Protein AF-A0A2N5J7E8-F1 (afdb_monomer)

Structure (mmCIF, N/CA/C/O backbone):
data_AF-A0A2N5J7E8-F1
#
_entry.id   AF-A0A2N5J7E8-F1
#
loop_
_atom_site.group_PDB
_atom_site.id
_atom_site.type_symbol
_atom_site.label_atom_id
_atom_site.label_alt_id
_atom_site.label_comp_id
_atom_site.label_asym_id
_atom_site.label_entity_id
_atom_site.label_seq_id
_atom_site.pdbx_PDB_ins_code
_atom_site.Cartn_x
_atom_site.Cartn_y
_atom_site.Cartn_z
_atom_site.occupancy
_atom_site.B_iso_or_equiv
_atom_site.auth_seq_id
_atom_site.auth_comp_id
_atom_site.auth_asym_id
_atom_site.auth_atom_id
_atom_site.pdbx_PDB_model_num
ATOM 1 N N . MET A 1 1 ? 10.642 -7.704 18.539 1.00 33.59 1 MET A N 1
ATOM 2 C CA . MET A 1 1 ? 10.593 -6.392 17.860 1.00 33.59 1 MET A CA 1
ATOM 3 C C . MET A 1 1 ? 11.477 -6.506 16.628 1.00 33.59 1 MET A C 1
ATOM 5 O O . MET A 1 1 ? 12.683 -6.356 16.753 1.00 33.59 1 MET A O 1
ATOM 9 N N . ASN A 1 2 ? 10.913 -6.905 15.485 1.00 33.88 2 ASN A N 1
ATOM 10 C CA . ASN A 1 2 ? 11.682 -7.022 14.244 1.00 33.88 2 ASN A CA 1
ATOM 11 C C . ASN A 1 2 ? 11.676 -5.666 13.546 1.00 33.88 2 ASN A C 1
ATOM 13 O O . ASN A 1 2 ? 10.615 -5.090 13.314 1.00 33.88 2 ASN A O 1
ATOM 17 N N . ALA A 1 3 ? 12.876 -5.148 13.297 1.00 33.41 3 ALA A N 1
ATOM 18 C CA . ALA A 1 3 ? 13.099 -3.880 12.634 1.00 33.41 3 ALA A CA 1
ATOM 19 C C . ALA A 1 3 ? 12.520 -3.926 11.215 1.00 33.41 3 ALA A C 1
ATOM 21 O O . ALA A 1 3 ? 12.885 -4.781 10.410 1.00 33.41 3 ALA A O 1
ATOM 22 N N . PHE A 1 4 ? 11.625 -2.987 10.927 1.00 38.38 4 PHE A N 1
ATOM 23 C CA . PHE A 1 4 ? 11.237 -2.631 9.573 1.00 38.38 4 PHE A CA 1
ATOM 24 C C . PHE A 1 4 ? 12.461 -1.949 8.953 1.00 38.38 4 PHE A C 1
ATOM 26 O O . PHE A 1 4 ? 12.724 -0.780 9.226 1.00 38.38 4 PHE A O 1
ATOM 33 N N . THR A 1 5 ? 13.286 -2.684 8.211 1.00 36.38 5 THR A N 1
ATOM 34 C CA . THR A 1 5 ? 14.327 -2.059 7.395 1.00 36.38 5 THR A CA 1
ATOM 35 C C . THR A 1 5 ? 13.632 -1.409 6.201 1.00 36.38 5 THR A C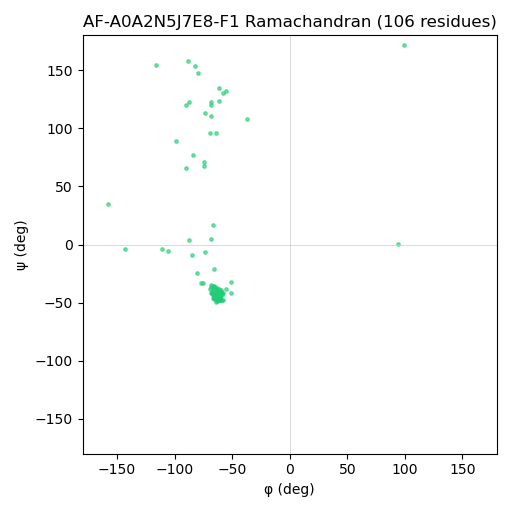 1
ATOM 37 O O . THR A 1 5 ? 13.049 -2.122 5.381 1.00 36.38 5 THR A O 1
ATOM 40 N N . PRO A 1 6 ? 13.625 -0.067 6.089 1.00 40.94 6 PRO A N 1
ATOM 41 C CA . PRO A 1 6 ? 13.101 0.576 4.899 1.00 40.94 6 PRO A CA 1
ATOM 42 C C . PRO A 1 6 ? 13.955 0.124 3.716 1.00 40.94 6 PRO A C 1
ATOM 44 O O . PRO A 1 6 ? 15.181 0.057 3.815 1.00 40.94 6 PRO A O 1
ATOM 47 N N . TYR A 1 7 ? 13.279 -0.241 2.630 1.00 44.50 7 TYR A N 1
ATOM 48 C CA . TYR A 1 7 ? 13.852 -0.640 1.352 1.00 44.50 7 TYR A CA 1
ATOM 49 C C . TYR A 1 7 ? 15.098 0.190 1.029 1.00 44.50 7 TYR A C 1
ATOM 51 O O . TYR A 1 7 ? 15.009 1.373 0.705 1.00 44.50 7 TYR A O 1
ATOM 59 N N . ALA A 1 8 ? 16.270 -0.438 1.111 1.00 42.34 8 ALA A N 1
ATOM 60 C CA . ALA A 1 8 ? 17.506 0.112 0.580 1.00 42.34 8 ALA A CA 1
ATOM 61 C C . ALA A 1 8 ? 17.475 -0.024 -0.951 1.00 42.34 8 ALA A C 1
ATOM 63 O O . ALA A 1 8 ? 18.198 -0.820 -1.537 1.00 42.34 8 ALA A O 1
ATOM 64 N N . SER A 1 9 ? 16.579 0.707 -1.610 1.00 55.19 9 SER A N 1
ATOM 65 C CA . SER A 1 9 ? 16.468 0.755 -3.068 1.00 55.19 9 SER A CA 1
ATOM 66 C C . SER A 1 9 ? 17.349 1.877 -3.615 1.00 55.19 9 SER A C 1
ATOM 68 O O . SER A 1 9 ? 16.863 2.880 -4.132 1.00 55.19 9 SER A O 1
ATOM 70 N N . GLY A 1 10 ? 18.664 1.722 -3.454 1.00 49.81 10 GLY A N 1
ATOM 71 C CA . GLY A 1 10 ? 19.636 2.394 -4.317 1.00 49.81 10 GLY A CA 1
ATOM 72 C C . GLY A 1 10 ? 19.804 1.598 -5.620 1.00 49.81 10 GLY A C 1
ATOM 73 O O . GLY A 1 10 ? 19.569 0.387 -5.611 1.00 49.81 10 GLY A O 1
ATOM 74 N N . PRO A 1 11 ? 20.190 2.228 -6.745 1.00 53.06 11 PRO A N 1
ATOM 75 C CA . PRO A 1 11 ? 20.512 1.484 -7.959 1.00 53.06 11 PRO A CA 1
ATOM 76 C C . PRO A 1 11 ? 21.649 0.495 -7.661 1.00 53.06 11 PRO A C 1
ATOM 78 O O . PRO A 1 11 ? 22.655 0.864 -7.052 1.00 53.06 11 PRO A O 1
ATOM 81 N N . ILE A 1 12 ? 21.466 -0.771 -8.048 1.00 63.41 12 ILE A N 1
ATOM 82 C CA . ILE A 1 12 ? 22.418 -1.845 -7.749 1.00 63.41 12 ILE A CA 1
ATOM 83 C C . ILE A 1 12 ? 23.702 -1.582 -8.556 1.00 63.41 12 ILE A C 1
ATOM 85 O O . ILE A 1 12 ? 23.632 -1.483 -9.783 1.00 63.41 12 ILE A O 1
ATOM 89 N N . PRO A 1 13 ? 24.881 -1.452 -7.917 1.00 64.62 13 PRO A N 1
ATOM 90 C CA . PRO A 1 13 ? 26.125 -1.222 -8.639 1.00 64.62 13 PRO A CA 1
ATOM 91 C C . PRO A 1 13 ? 26.368 -2.306 -9.693 1.00 64.62 13 PRO A C 1
ATOM 93 O O . PRO A 1 13 ? 26.268 -3.497 -9.408 1.00 64.62 13 PRO A O 1
ATOM 96 N N . GLY A 1 14 ? 26.706 -1.886 -10.914 1.00 65.38 14 GLY A N 1
ATOM 97 C CA . GLY A 1 14 ? 27.016 -2.794 -12.023 1.00 65.38 14 GLY A CA 1
ATOM 98 C C . GLY A 1 14 ? 25.849 -3.128 -12.955 1.00 65.38 14 GLY A C 1
ATOM 99 O O . GLY A 1 14 ? 26.065 -3.856 -13.922 1.00 65.38 14 GLY A O 1
ATOM 100 N N . THR A 1 15 ? 24.651 -2.587 -12.734 1.00 67.56 15 THR A N 1
ATOM 101 C CA . THR A 1 15 ? 23.517 -2.811 -13.640 1.00 67.56 15 THR A CA 1
ATOM 102 C C . THR A 1 15 ? 23.438 -1.801 -14.797 1.00 67.56 15 THR A C 1
ATOM 104 O O . THR A 1 15 ? 23.992 -0.700 -14.689 1.00 67.56 15 THR A O 1
ATOM 107 N N . PRO A 1 16 ? 22.759 -2.135 -15.914 1.00 67.25 16 PRO A N 1
ATOM 108 C CA . PRO A 1 16 ? 22.510 -1.202 -17.017 1.00 67.25 16 PRO A CA 1
ATOM 109 C C . PRO A 1 16 ? 21.910 0.144 -16.585 1.00 67.25 16 PRO A C 1
ATOM 111 O O . PRO A 1 16 ? 22.349 1.186 -17.068 1.00 67.25 16 PRO A O 1
ATOM 114 N N . LEU A 1 17 ? 20.949 0.154 -15.655 1.00 70.12 17 LEU A N 1
ATOM 115 C CA . LEU A 1 17 ? 20.352 1.377 -15.113 1.00 70.12 17 LEU A CA 1
ATOM 116 C C . LEU A 1 17 ? 21.365 2.184 -14.291 1.00 70.12 17 LEU A C 1
ATOM 118 O O . LEU A 1 17 ? 21.467 3.399 -14.459 1.00 70.12 17 LEU A O 1
ATOM 122 N N . TYR A 1 18 ? 22.154 1.521 -13.439 1.00 70.62 18 TYR A N 1
ATOM 123 C CA . TYR A 1 18 ? 23.226 2.176 -12.687 1.00 70.62 18 TYR A CA 1
ATOM 124 C C . TYR A 1 18 ? 24.245 2.830 -13.632 1.00 70.62 18 TYR A C 1
ATOM 126 O O . TYR A 1 18 ? 24.630 3.981 -13.426 1.00 70.62 18 TYR A O 1
ATOM 134 N N . GLN A 1 19 ? 24.636 2.131 -14.701 1.00 72.31 19 GLN A N 1
ATOM 135 C CA . GLN A 1 19 ? 25.554 2.639 -15.723 1.00 72.31 19 GLN A CA 1
ATOM 136 C C . GLN A 1 19 ? 24.954 3.790 -16.538 1.00 72.31 19 GLN A C 1
ATOM 138 O O . GLN A 1 19 ? 25.674 4.726 -16.864 1.00 72.31 19 GLN A O 1
ATOM 143 N N . ALA A 1 20 ? 23.651 3.769 -16.828 1.00 68.81 20 ALA A N 1
ATOM 144 C CA . ALA A 1 20 ? 22.971 4.862 -17.521 1.00 68.81 20 ALA A CA 1
ATOM 145 C C . ALA A 1 20 ? 22.882 6.142 -16.669 1.00 68.81 20 ALA A C 1
ATOM 147 O O . ALA A 1 20 ? 22.983 7.241 -17.205 1.00 68.81 20 ALA A O 1
ATOM 148 N N . ILE A 1 21 ? 22.721 6.010 -15.348 1.00 68.50 21 ILE A N 1
ATOM 149 C CA . ILE A 1 21 ? 22.657 7.149 -14.414 1.00 68.50 21 ILE A CA 1
ATOM 150 C C . ILE A 1 21 ? 24.050 7.757 -14.164 1.00 68.50 21 ILE A C 1
ATOM 152 O O . IL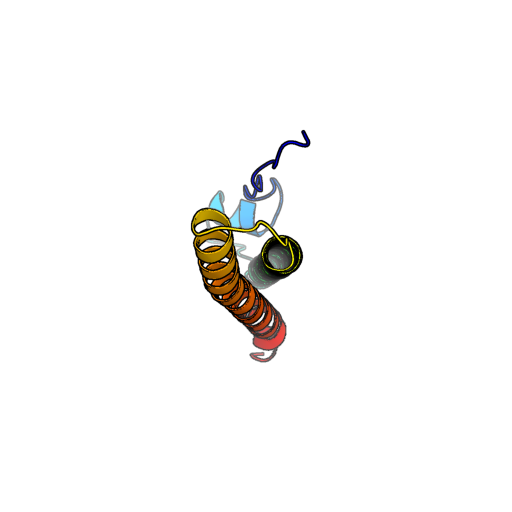E A 1 21 ? 24.162 8.964 -13.967 1.00 68.50 21 ILE A O 1
ATOM 156 N N . HIS A 1 22 ? 25.109 6.938 -14.180 1.00 69.81 22 HIS A N 1
ATOM 157 C CA . HIS A 1 22 ? 26.468 7.350 -13.789 1.00 69.81 22 HIS A CA 1
ATOM 158 C C . HIS A 1 22 ? 27.478 7.419 -14.954 1.00 69.81 22 HIS A C 1
ATOM 160 O O . HIS A 1 22 ? 28.630 7.794 -14.739 1.00 69.81 22 HIS A O 1
ATOM 166 N N . GLY A 1 23 ? 27.085 7.046 -16.175 1.00 61.84 23 GLY A N 1
ATOM 167 C CA . GLY A 1 23 ? 27.933 6.988 -17.369 1.00 61.84 23 GLY A CA 1
ATOM 168 C C . GLY A 1 23 ? 27.497 7.959 -18.473 1.00 61.84 23 GLY A C 1
ATOM 169 O O . GLY A 1 23 ? 26.337 8.347 -18.570 1.00 61.84 23 GLY A O 1
ATOM 170 N N . ASN A 1 24 ? 28.442 8.364 -19.328 1.00 52.81 24 ASN A N 1
ATOM 171 C CA . ASN A 1 24 ? 28.211 9.317 -20.417 1.00 52.81 24 ASN A CA 1
ATOM 172 C C . ASN A 1 24 ? 27.310 8.691 -21.508 1.00 52.81 24 ASN A C 1
ATOM 174 O O . ASN A 1 24 ? 27.729 7.782 -22.222 1.00 52.81 24 ASN A O 1
ATOM 178 N N . ALA A 1 25 ? 26.073 9.174 -21.630 1.00 52.03 25 ALA A N 1
ATOM 179 C CA . ALA A 1 25 ? 24.955 8.585 -22.380 1.00 52.03 25 ALA A CA 1
ATOM 180 C C . ALA A 1 25 ? 25.082 8.536 -23.927 1.00 52.03 25 ALA A C 1
ATOM 182 O O . ALA A 1 25 ? 24.078 8.362 -24.614 1.00 52.03 25 ALA A O 1
ATOM 183 N N . ALA A 1 26 ? 26.272 8.695 -24.513 1.00 49.44 26 ALA A N 1
ATOM 184 C CA . ALA A 1 26 ? 26.391 9.108 -25.916 1.00 49.44 26 ALA A CA 1
ATOM 185 C C . ALA A 1 26 ? 26.811 8.039 -26.948 1.00 49.44 26 ALA A C 1
ATOM 187 O O . ALA A 1 26 ? 26.788 8.352 -28.134 1.00 49.44 26 ALA A O 1
ATOM 188 N N . SER A 1 27 ? 27.171 6.797 -26.593 1.00 48.59 27 SER A N 1
ATOM 189 C CA . SER A 1 27 ? 27.601 5.830 -27.636 1.00 48.59 27 SER A CA 1
ATOM 190 C C . SER A 1 27 ? 27.197 4.363 -27.463 1.00 48.59 27 SER A C 1
ATOM 192 O O . SER A 1 27 ? 27.426 3.570 -28.374 1.00 48.59 27 SER A O 1
ATOM 194 N N . SER A 1 28 ? 26.542 3.980 -26.366 1.00 50.62 28 SER A N 1
ATOM 195 C CA . SER A 1 28 ? 26.118 2.584 -26.153 1.00 50.62 28 SER A CA 1
ATOM 196 C C . SER A 1 28 ? 24.969 2.440 -25.152 1.00 50.62 28 SER A C 1
ATOM 198 O O . SER A 1 28 ? 24.912 1.464 -24.404 1.00 50.62 28 SER A O 1
ATOM 200 N N . CYS A 1 29 ? 24.034 3.398 -25.119 1.00 56.69 29 CYS A N 1
ATOM 201 C CA . CYS A 1 29 ? 22.836 3.260 -24.293 1.00 56.69 29 CYS A CA 1
ATOM 202 C C . CYS A 1 29 ? 22.013 2.074 -24.818 1.00 56.69 29 CYS A C 1
ATOM 204 O O . CYS A 1 29 ? 21.274 2.190 -25.795 1.00 56.69 29 CYS A O 1
ATOM 206 N N . ASN A 1 30 ? 22.187 0.900 -24.205 1.00 69.62 30 ASN A N 1
ATOM 207 C CA . ASN A 1 30 ? 21.391 -0.284 -24.490 1.00 69.62 30 ASN A CA 1
ATOM 208 C C . ASN A 1 30 ? 20.013 -0.075 -23.847 1.00 69.62 30 ASN A C 1
ATOM 210 O O . ASN A 1 30 ? 19.696 -0.660 -22.812 1.00 69.62 30 ASN A O 1
ATOM 214 N N . CYS A 1 31 ? 19.224 0.834 -24.430 1.00 72.69 31 CYS A N 1
ATOM 215 C CA . CYS A 1 31 ? 17.925 1.270 -23.921 1.00 72.69 31 CYS A CA 1
ATOM 216 C C . CYS A 1 31 ? 17.007 0.083 -23.609 1.00 72.69 31 CYS A C 1
ATOM 218 O O . CYS A 1 31 ? 16.244 0.146 -22.654 1.00 72.69 31 CYS A O 1
ATOM 220 N N . GLY A 1 32 ? 17.120 -1.016 -24.366 1.00 74.31 32 GLY A N 1
ATOM 221 C CA . GLY A 1 32 ? 16.391 -2.255 -24.101 1.00 74.31 32 GLY A CA 1
ATOM 222 C C . GLY A 1 32 ? 16.757 -2.890 -22.756 1.00 74.31 32 GLY A C 1
ATOM 223 O O . GLY A 1 32 ? 15.864 -3.264 -22.001 1.00 74.31 32 GLY A O 1
ATOM 224 N N . ALA A 1 33 ? 18.048 -2.954 -22.416 1.00 76.75 33 ALA A N 1
ATOM 225 C CA . ALA A 1 33 ? 18.511 -3.480 -21.131 1.00 76.75 33 ALA A CA 1
ATOM 226 C C . ALA A 1 33 ? 18.114 -2.569 -19.956 1.00 76.75 33 ALA A C 1
ATOM 228 O O . ALA A 1 33 ? 17.639 -3.064 -18.936 1.00 76.75 33 ALA A O 1
ATOM 229 N N . VAL A 1 34 ? 18.230 -1.245 -20.120 1.00 78.62 34 VAL A N 1
ATOM 230 C CA . VAL A 1 34 ? 17.792 -0.262 -19.108 1.00 78.62 34 VAL A CA 1
ATOM 231 C C . VAL A 1 34 ? 16.279 -0.339 -18.889 1.00 78.62 34 VAL A C 1
ATOM 233 O O . VAL A 1 34 ? 15.816 -0.361 -17.752 1.00 78.62 34 VAL A O 1
ATOM 236 N N . LEU A 1 35 ? 15.490 -0.424 -19.964 1.00 80.00 35 LEU A N 1
ATOM 237 C CA . LEU A 1 35 ? 14.034 -0.539 -19.886 1.00 80.00 35 LEU A CA 1
ATOM 238 C C . LEU A 1 35 ? 13.605 -1.853 -19.219 1.00 80.00 35 LEU A C 1
ATOM 240 O O . LEU A 1 35 ? 12.698 -1.846 -18.386 1.00 80.00 35 LEU A O 1
ATOM 244 N N . ALA A 1 36 ? 14.250 -2.970 -19.566 1.00 78.19 36 ALA A N 1
ATOM 245 C CA . ALA A 1 36 ? 13.978 -4.273 -18.965 1.00 78.19 36 ALA A CA 1
ATOM 246 C C . ALA A 1 36 ? 14.280 -4.278 -17.459 1.00 78.19 36 ALA A C 1
ATOM 248 O O . ALA A 1 36 ? 13.462 -4.748 -16.667 1.00 78.19 36 ALA A O 1
ATOM 249 N N . GLU A 1 37 ? 15.410 -3.700 -17.049 1.00 81.25 37 GLU A N 1
ATOM 250 C CA . GLU A 1 37 ? 15.767 -3.586 -15.636 1.00 81.25 37 GLU A CA 1
ATOM 251 C C . GLU A 1 37 ? 14.799 -2.673 -14.872 1.00 81.25 37 GLU A C 1
ATOM 253 O O . GLU A 1 37 ? 14.288 -3.062 -13.821 1.00 81.25 37 GLU A O 1
ATOM 258 N N . SER A 1 38 ? 14.469 -1.500 -15.419 1.00 80.69 38 SER A N 1
ATOM 259 C CA . SER A 1 38 ? 13.490 -0.588 -14.819 1.00 80.69 38 SER A CA 1
ATOM 260 C C . SER A 1 38 ? 12.123 -1.253 -14.642 1.00 80.69 38 SER A C 1
ATOM 262 O O . SER A 1 38 ? 11.509 -1.113 -13.585 1.00 80.69 38 SER A O 1
ATOM 264 N N . ARG A 1 39 ? 11.654 -2.034 -15.627 1.00 81.25 39 ARG A N 1
ATOM 265 C CA . ARG A 1 39 ? 10.418 -2.830 -15.505 1.00 81.25 39 ARG A CA 1
ATOM 266 C C . ARG A 1 39 ? 10.515 -3.865 -14.384 1.00 81.25 39 ARG A C 1
ATOM 268 O O . ARG A 1 39 ? 9.577 -3.993 -13.602 1.00 81.25 39 ARG A O 1
ATOM 275 N N . SER A 1 40 ? 11.646 -4.559 -14.262 1.00 82.12 40 SER A N 1
ATOM 276 C CA . SER A 1 40 ? 11.881 -5.533 -13.188 1.00 82.12 40 SER A CA 1
ATOM 277 C C . SER A 1 40 ? 11.844 -4.885 -11.796 1.00 82.12 40 SER A C 1
ATOM 279 O O . SER A 1 40 ? 11.213 -5.415 -10.876 1.00 82.12 40 SER A O 1
ATOM 281 N N . LEU A 1 41 ? 12.467 -3.713 -11.639 1.00 83.38 41 LEU A N 1
ATOM 282 C CA . LEU A 1 41 ? 12.455 -2.950 -10.387 1.00 83.38 41 LEU A CA 1
ATOM 283 C C . LEU A 1 41 ? 11.048 -2.452 -10.040 1.00 83.38 41 LEU A C 1
ATOM 285 O O . LEU A 1 41 ? 10.603 -2.623 -8.906 1.00 83.38 41 LEU A O 1
ATOM 289 N N . LEU A 1 42 ? 10.324 -1.898 -11.015 1.00 81.50 42 LEU A N 1
ATOM 290 C CA . LEU A 1 42 ? 8.943 -1.449 -10.830 1.00 81.50 42 LEU A CA 1
ATOM 291 C C . LEU A 1 42 ? 8.002 -2.610 -10.478 1.00 81.50 42 LEU A C 1
ATOM 293 O O . LEU A 1 42 ? 7.165 -2.464 -9.590 1.00 81.50 42 LEU A O 1
ATOM 297 N N . SER A 1 43 ? 8.164 -3.775 -11.114 1.00 79.62 43 SER A N 1
ATOM 298 C CA . SER A 1 43 ? 7.386 -4.977 -10.787 1.00 79.62 43 SER A CA 1
ATOM 299 C C . SER A 1 43 ? 7.679 -5.466 -9.367 1.00 79.62 43 SER A C 1
ATOM 301 O O . SER A 1 43 ? 6.754 -5.782 -8.619 1.00 79.62 43 SER A O 1
ATOM 303 N N . SER A 1 44 ? 8.955 -5.483 -8.970 1.00 82.31 44 SER A N 1
ATOM 304 C CA . SER A 1 44 ? 9.365 -5.862 -7.611 1.00 82.31 44 SER A CA 1
ATOM 305 C C . SER A 1 44 ? 8.785 -4.909 -6.567 1.00 82.31 44 SER A C 1
ATOM 307 O O . SER A 1 44 ? 8.213 -5.356 -5.576 1.00 82.31 44 SER A O 1
ATOM 309 N N . LEU A 1 45 ? 8.853 -3.599 -6.821 1.00 84.31 45 LEU A N 1
ATOM 310 C CA . LEU A 1 45 ? 8.263 -2.580 -5.956 1.00 84.31 45 LEU A CA 1
ATOM 311 C C . LEU A 1 45 ? 6.745 -2.762 -5.826 1.00 84.31 45 LEU A C 1
ATOM 313 O O . LEU A 1 45 ? 6.227 -2.760 -4.714 1.00 84.31 45 LEU A O 1
ATOM 317 N N . ALA A 1 46 ? 6.037 -2.969 -6.938 1.00 80.81 46 ALA A N 1
ATOM 318 C CA . ALA A 1 46 ? 4.590 -3.160 -6.924 1.00 80.81 46 ALA A CA 1
ATOM 319 C C . ALA A 1 46 ? 4.174 -4.426 -6.149 1.00 80.81 46 ALA A C 1
ATOM 321 O O . ALA A 1 46 ? 3.213 -4.392 -5.374 1.00 80.81 46 ALA A O 1
ATOM 322 N N . ALA A 1 47 ? 4.920 -5.527 -6.294 1.00 81.62 47 ALA A N 1
ATOM 323 C CA . ALA A 1 47 ? 4.691 -6.758 -5.535 1.00 81.62 47 ALA A CA 1
ATOM 324 C C . ALA A 1 47 ? 4.906 -6.539 -4.027 1.00 81.62 47 ALA A C 1
ATOM 326 O O . ALA A 1 47 ? 4.049 -6.887 -3.214 1.00 81.62 47 ALA A O 1
ATOM 327 N N . SER A 1 48 ? 6.009 -5.884 -3.663 1.00 86.25 48 SER A N 1
ATOM 328 C CA . SER A 1 48 ? 6.328 -5.489 -2.291 1.00 86.25 48 SER A CA 1
ATOM 329 C C . SER A 1 48 ? 5.255 -4.596 -1.663 1.00 86.25 48 SER A C 1
ATOM 331 O O . SER A 1 48 ? 4.805 -4.857 -0.548 1.00 86.25 48 SER A O 1
ATOM 333 N N . SER A 1 49 ? 4.800 -3.563 -2.375 1.00 82.69 49 SER A N 1
ATOM 334 C CA . SER A 1 49 ? 3.724 -2.681 -1.911 1.00 82.69 49 SER A CA 1
ATOM 335 C C . SER A 1 49 ? 2.399 -3.425 -1.742 1.00 82.69 49 SER A C 1
ATOM 337 O O . SER A 1 49 ? 1.676 -3.164 -0.782 1.00 82.69 49 SER A O 1
ATOM 339 N N . THR A 1 50 ? 2.099 -4.380 -2.627 1.00 83.94 50 THR A N 1
ATOM 340 C CA . THR A 1 50 ? 0.900 -5.224 -2.521 1.00 83.94 50 THR A CA 1
ATOM 341 C C . THR A 1 50 ? 0.935 -6.076 -1.253 1.00 83.94 50 THR A C 1
ATOM 343 O O . THR A 1 50 ? -0.050 -6.097 -0.518 1.00 83.94 50 THR A O 1
ATOM 346 N N . ALA A 1 51 ? 2.068 -6.724 -0.960 1.00 85.38 51 ALA A N 1
ATOM 347 C CA . ALA A 1 51 ? 2.237 -7.526 0.252 1.00 85.38 51 ALA A CA 1
ATOM 348 C C . ALA A 1 51 ? 2.072 -6.681 1.529 1.00 85.38 51 ALA A C 1
ATOM 350 O O . ALA A 1 51 ? 1.296 -7.039 2.410 1.00 85.38 51 ALA A O 1
ATOM 351 N N . ILE A 1 52 ? 2.706 -5.503 1.592 1.00 85.62 52 ILE A N 1
ATOM 352 C CA . ILE A 1 52 ? 2.580 -4.587 2.741 1.00 85.62 52 ILE A CA 1
ATOM 353 C C . ILE A 1 52 ? 1.126 -4.142 2.943 1.00 85.62 52 ILE A C 1
ATOM 355 O O . ILE A 1 52 ? 0.641 -4.097 4.074 1.00 85.62 52 ILE A O 1
ATOM 359 N N . ALA A 1 53 ? 0.416 -3.815 1.860 1.00 84.62 53 ALA A N 1
ATOM 360 C CA . ALA A 1 53 ? -0.982 -3.405 1.940 1.00 84.62 53 ALA A CA 1
ATOM 361 C C . ALA A 1 53 ? -1.895 -4.549 2.419 1.00 84.62 53 ALA A C 1
ATOM 363 O O . ALA A 1 53 ? -2.809 -4.313 3.211 1.00 84.62 53 ALA A O 1
ATOM 364 N N . GLN A 1 54 ? -1.626 -5.787 1.990 1.00 86.50 54 GLN A N 1
ATOM 365 C CA . GLN A 1 54 ? -2.338 -6.979 2.458 1.00 86.50 54 GLN A CA 1
ATOM 366 C C . GLN A 1 54 ? -2.111 -7.234 3.951 1.00 86.50 54 GLN A C 1
ATOM 368 O O . GLN A 1 54 ? -3.086 -7.434 4.681 1.00 86.50 54 GLN A O 1
ATOM 373 N N . ASP A 1 55 ? -0.860 -7.161 4.407 1.00 89.12 55 ASP A N 1
ATOM 374 C CA . ASP A 1 55 ? -0.501 -7.322 5.819 1.00 89.12 55 ASP A CA 1
ATOM 375 C C . ASP A 1 55 ? -1.174 -6.249 6.686 1.00 89.12 55 ASP A C 1
ATOM 377 O O . ASP A 1 55 ? -1.776 -6.557 7.719 1.00 89.12 55 ASP A O 1
ATOM 381 N N . ALA A 1 56 ? -1.152 -4.990 6.235 1.00 86.19 56 ALA A N 1
ATOM 382 C CA . ALA A 1 56 ? -1.822 -3.885 6.914 1.00 86.19 56 ALA A CA 1
ATOM 383 C C . ALA A 1 56 ? -3.342 -4.101 6.991 1.0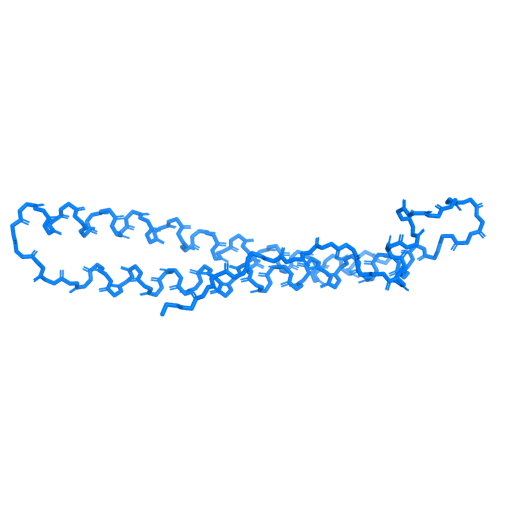0 86.19 56 ALA A C 1
ATOM 385 O O . ALA A 1 56 ? -3.934 -3.978 8.066 1.00 86.19 56 ALA A O 1
ATOM 386 N N . ALA A 1 57 ? -3.982 -4.478 5.880 1.00 88.62 57 ALA A N 1
ATOM 387 C CA . ALA A 1 57 ? -5.415 -4.761 5.847 1.00 88.62 57 ALA A CA 1
ATOM 388 C C . ALA A 1 57 ? -5.788 -5.929 6.776 1.00 88.62 57 ALA A C 1
ATOM 390 O O . ALA A 1 57 ? -6.814 -5.886 7.456 1.00 88.62 57 ALA A O 1
ATOM 391 N N . GLN A 1 58 ? -4.952 -6.966 6.850 1.00 89.88 58 GLN A N 1
ATOM 392 C CA . GLN A 1 58 ? -5.165 -8.089 7.757 1.00 89.88 58 GLN A CA 1
ATOM 393 C C . GLN A 1 58 ? -5.047 -7.671 9.228 1.00 89.88 58 GLN A C 1
ATOM 395 O O . GLN A 1 58 ? -5.932 -8.003 10.020 1.00 89.88 58 GLN A O 1
ATOM 400 N N . ALA A 1 59 ? -4.018 -6.900 9.585 1.00 89.38 59 ALA A N 1
ATOM 401 C CA . ALA A 1 59 ? -3.852 -6.377 10.938 1.00 89.38 59 ALA A CA 1
ATOM 402 C C . ALA A 1 59 ? -5.041 -5.497 11.363 1.00 89.38 59 ALA A C 1
ATOM 404 O O . ALA A 1 59 ? -5.552 -5.638 12.473 1.00 89.38 59 ALA A O 1
ATOM 405 N N . LEU A 1 60 ? -5.540 -4.645 10.463 1.00 89.12 60 LEU A N 1
ATOM 406 C CA . LEU A 1 60 ? -6.688 -3.771 10.719 1.00 89.12 60 LEU A CA 1
ATOM 407 C C . LEU A 1 60 ? -8.002 -4.545 10.853 1.00 89.12 60 LEU A C 1
ATOM 409 O O . LEU A 1 60 ? -8.809 -4.230 11.728 1.00 89.12 60 LEU A O 1
ATOM 413 N N . ARG A 1 61 ? -8.203 -5.602 10.055 1.00 88.62 61 ARG A N 1
ATOM 414 C CA . ARG A 1 61 ? -9.339 -6.522 10.225 1.00 88.62 61 ARG A CA 1
ATOM 415 C C . ARG A 1 61 ? -9.320 -7.164 11.609 1.00 88.62 61 ARG A C 1
ATOM 417 O O . ARG A 1 61 ? -10.335 -7.124 12.303 1.00 88.62 61 ARG A O 1
ATOM 424 N N . MET A 1 62 ? -8.166 -7.676 12.038 1.00 89.12 62 MET A N 1
ATOM 425 C CA . MET A 1 62 ? -8.000 -8.251 13.377 1.00 89.12 62 MET A CA 1
ATOM 426 C C . MET A 1 62 ? -8.242 -7.212 14.478 1.00 89.12 62 MET A C 1
ATOM 428 O O . MET A 1 62 ? -8.975 -7.490 15.422 1.00 89.12 62 MET A O 1
ATOM 432 N N . ALA A 1 63 ? -7.695 -6.003 14.332 1.00 85.25 63 ALA A N 1
ATOM 433 C CA . ALA A 1 63 ? -7.893 -4.907 15.276 1.00 85.25 63 ALA A CA 1
ATOM 434 C C . ALA A 1 63 ? -9.374 -4.513 15.401 1.00 85.25 63 ALA A C 1
ATOM 436 O O . ALA A 1 63 ? -9.887 -4.366 16.507 1.00 85.25 63 ALA A O 1
ATOM 437 N N . SER A 1 64 ? -10.093 -4.414 14.280 1.00 83.38 64 SER A N 1
ATOM 438 C CA . SER A 1 64 ? -11.518 -4.059 14.269 1.00 83.38 64 SER A CA 1
ATOM 439 C C . SER A 1 64 ? -12.428 -5.112 14.918 1.00 83.38 64 SER A C 1
ATOM 441 O O . SER A 1 64 ? -13.542 -4.784 15.330 1.00 83.38 64 SER A O 1
ATOM 443 N N . ALA A 1 65 ? -11.956 -6.360 15.022 1.00 84.62 65 ALA A N 1
ATOM 444 C CA . ALA A 1 65 ? -12.662 -7.466 15.662 1.00 84.62 65 ALA A CA 1
ATOM 445 C C . ALA A 1 65 ? -12.456 -7.518 17.187 1.00 84.62 65 ALA A C 1
ATOM 447 O O . ALA A 1 65 ? -13.132 -8.291 17.864 1.00 84.62 65 ALA A O 1
ATOM 448 N N . LEU A 1 66 ? -11.547 -6.707 17.744 1.00 83.69 66 LEU A N 1
ATOM 449 C CA . LEU A 1 66 ? -11.336 -6.639 19.188 1.00 83.69 66 LEU A CA 1
ATOM 450 C C . LEU A 1 66 ? -12.563 -6.017 19.878 1.00 83.69 66 LEU A C 1
ATOM 452 O O . LEU A 1 66 ? -12.939 -4.862 19.644 1.00 83.69 66 LEU A O 1
ATOM 456 N N . SER A 1 67 ? -13.178 -6.790 20.772 1.00 74.31 67 SER A N 1
ATOM 457 C CA . SER A 1 67 ? -14.279 -6.347 21.626 1.00 74.31 67 SER A CA 1
ATOM 458 C C . SER A 1 67 ? -13.721 -5.656 22.870 1.00 74.31 67 SER A C 1
ATOM 460 O O . SER A 1 67 ? -13.644 -6.238 23.951 1.00 74.31 67 SER A O 1
ATOM 462 N N . TRP A 1 68 ? -13.273 -4.414 22.704 1.00 82.31 68 TRP A N 1
ATOM 463 C CA . TRP A 1 68 ? -13.082 -3.509 23.833 1.00 82.31 68 TRP A CA 1
ATOM 464 C C . TRP A 1 68 ? -14.378 -2.725 24.058 1.00 82.31 68 TRP A C 1
ATOM 466 O O . TRP A 1 68 ? -14.856 -2.048 23.141 1.00 82.31 68 TRP A O 1
ATOM 476 N N . ASP A 1 69 ? -14.962 -2.860 25.247 1.00 84.00 69 ASP A N 1
ATOM 477 C CA . ASP A 1 69 ? -16.182 -2.153 25.636 1.00 84.00 69 ASP A CA 1
ATOM 478 C C . ASP A 1 69 ? -15.911 -0.703 26.056 1.00 84.00 69 ASP A C 1
ATOM 480 O O . ASP A 1 69 ? -14.876 -0.371 26.639 1.00 84.00 69 ASP A O 1
ATOM 484 N N . GLY A 1 70 ? -16.887 0.163 25.778 1.00 90.44 70 GLY A N 1
ATOM 485 C CA . GLY A 1 70 ? -16.844 1.594 26.073 1.00 90.44 70 GLY A CA 1
ATOM 486 C C . GLY A 1 70 ? -16.472 2.469 24.872 1.00 90.44 70 GLY A C 1
ATOM 487 O O . GLY A 1 70 ? -16.085 1.990 23.806 1.00 90.44 70 GLY A O 1
ATOM 488 N N . THR A 1 71 ? -16.591 3.787 25.052 1.00 92.31 71 THR A N 1
ATOM 489 C CA . THR A 1 71 ? -16.411 4.795 23.991 1.00 92.31 71 THR A CA 1
ATOM 490 C C . THR A 1 71 ? -15.054 4.698 23.292 1.00 92.31 71 THR A C 1
ATOM 492 O O . THR A 1 71 ? -14.979 4.854 22.077 1.00 92.31 71 THR A O 1
ATOM 495 N N . ALA A 1 72 ? -13.985 4.401 24.036 1.00 87.75 72 ALA A N 1
ATOM 496 C CA . ALA A 1 72 ? -12.646 4.247 23.471 1.00 87.75 72 ALA A CA 1
ATOM 497 C C . ALA A 1 72 ? -12.556 3.062 22.493 1.00 87.75 72 ALA A C 1
ATOM 499 O O . ALA A 1 72 ? -11.957 3.190 21.428 1.00 87.75 72 ALA A O 1
ATOM 500 N N . GLY A 1 73 ? -13.202 1.936 22.814 1.00 88.81 73 GLY A N 1
ATOM 501 C CA . GLY A 1 73 ? -13.255 0.774 21.930 1.00 88.81 73 GLY A CA 1
ATOM 502 C C . GLY A 1 73 ? -14.080 1.025 20.666 1.00 88.81 73 GLY A C 1
ATOM 503 O O . GLY A 1 73 ? -13.697 0.576 19.588 1.00 88.81 73 GLY A O 1
ATOM 504 N N . GLU A 1 74 ? -15.172 1.789 20.769 1.00 89.06 74 GLU A N 1
ATOM 505 C CA . GLU A 1 74 ? -15.982 2.179 19.606 1.00 89.06 74 GLU A CA 1
ATOM 506 C C . GLU A 1 74 ? -15.202 3.099 18.654 1.00 89.06 74 GLU A C 1
ATOM 508 O O . GLU A 1 74 ? -15.142 2.831 17.452 1.00 89.06 74 GLU A O 1
ATOM 513 N N . LEU A 1 75 ? -14.531 4.125 19.195 1.00 91.12 75 LEU A N 1
ATOM 514 C CA . LEU A 1 75 ? -13.682 5.036 18.419 1.00 91.12 75 LEU A CA 1
ATOM 515 C C . LEU A 1 75 ? -12.528 4.292 17.742 1.00 91.12 75 LEU A C 1
ATOM 517 O O . LEU A 1 75 ? -12.296 4.477 16.549 1.00 91.12 75 LEU A O 1
ATOM 521 N N . PHE A 1 76 ? -11.862 3.389 18.465 1.00 89.56 76 PHE A N 1
ATOM 522 C CA . PHE A 1 76 ? -10.796 2.563 17.905 1.00 89.56 76 PHE A CA 1
ATOM 523 C C . PHE A 1 76 ? -11.291 1.681 16.751 1.00 89.56 76 PHE A C 1
ATOM 525 O O . PHE A 1 76 ? -10.658 1.621 15.700 1.00 89.56 76 PHE A O 1
ATOM 532 N N . ARG A 1 77 ? -12.445 1.015 16.900 1.00 89.25 77 ARG A N 1
ATOM 533 C CA . ARG A 1 77 ? -13.030 0.208 15.815 1.00 89.25 77 ARG A CA 1
ATOM 534 C C . ARG A 1 77 ? -13.401 1.064 14.607 1.00 89.25 77 ARG A C 1
ATOM 536 O O . ARG A 1 77 ? -13.214 0.620 13.474 1.00 89.25 77 ARG A O 1
ATOM 543 N N . GLN A 1 78 ? -13.924 2.268 14.829 1.00 89.81 78 GLN A N 1
ATOM 544 C CA . GLN A 1 78 ? -14.236 3.206 13.755 1.00 89.81 78 GLN A CA 1
ATOM 545 C C . GLN A 1 78 ? -12.968 3.627 12.998 1.00 89.81 78 GLN A C 1
ATOM 547 O O . GLN A 1 78 ? -12.942 3.545 11.769 1.00 89.81 78 GLN A O 1
ATOM 552 N N . GLU A 1 79 ? -11.906 3.995 13.713 1.00 90.44 79 GLU A N 1
ATOM 553 C CA . GLU A 1 79 ? -10.608 4.361 13.136 1.00 90.44 79 GLU A CA 1
ATOM 554 C C . GLU A 1 79 ? -9.962 3.180 12.392 1.00 90.44 79 GLU A C 1
ATOM 556 O O . GLU A 1 79 ? -9.496 3.330 11.259 1.00 90.44 79 GLU A O 1
ATOM 561 N N . ALA A 1 80 ? -10.020 1.972 12.961 1.00 89.56 80 ALA A N 1
ATOM 562 C CA . ALA A 1 80 ? -9.533 0.753 12.321 1.00 89.56 80 ALA A CA 1
ATOM 563 C C . ALA A 1 80 ? -10.268 0.460 11.001 1.00 89.56 80 ALA A C 1
ATOM 565 O O . ALA A 1 80 ? -9.630 0.106 10.010 1.00 89.56 80 ALA A O 1
ATOM 566 N N . ARG A 1 81 ? -11.595 0.656 10.943 1.00 89.44 81 ARG A N 1
ATOM 567 C CA . ARG A 1 81 ? -12.392 0.495 9.708 1.00 89.44 81 ARG A CA 1
ATOM 568 C C . ARG A 1 81 ? -12.067 1.557 8.653 1.00 89.44 81 ARG A C 1
ATOM 570 O O . ARG A 1 81 ? -11.972 1.234 7.468 1.00 89.44 81 ARG A O 1
ATOM 577 N N . GLN A 1 82 ? -11.882 2.812 9.061 1.00 91.19 82 GLN A N 1
ATOM 578 C CA . GLN A 1 82 ? -11.479 3.885 8.145 1.00 91.19 82 GLN A CA 1
ATOM 579 C C . GLN A 1 82 ? -10.095 3.605 7.554 1.00 91.19 82 GLN A C 1
ATOM 581 O O . GLN A 1 82 ? -9.908 3.660 6.339 1.00 91.19 82 GLN A O 1
ATOM 586 N N . THR A 1 83 ? -9.149 3.206 8.402 1.00 90.31 83 THR A N 1
ATOM 587 C CA . THR A 1 83 ? -7.789 2.860 7.981 1.00 90.31 83 THR A CA 1
ATOM 588 C C . THR A 1 83 ? -7.781 1.612 7.095 1.00 90.31 83 THR A C 1
ATOM 590 O O . THR A 1 83 ? -7.036 1.561 6.118 1.00 90.31 83 THR A O 1
ATOM 593 N N . LEU A 1 84 ? -8.650 0.627 7.361 1.00 90.50 84 LEU A N 1
ATOM 594 C CA . LEU A 1 84 ? -8.803 -0.562 6.516 1.00 90.50 84 LEU A CA 1
ATOM 595 C C . LEU A 1 84 ? -9.187 -0.185 5.081 1.00 90.50 84 LEU A C 1
ATOM 597 O O . LEU A 1 84 ? -8.613 -0.719 4.137 1.00 90.50 84 LEU A O 1
ATOM 601 N N . THR A 1 85 ? -10.089 0.784 4.914 1.00 90.25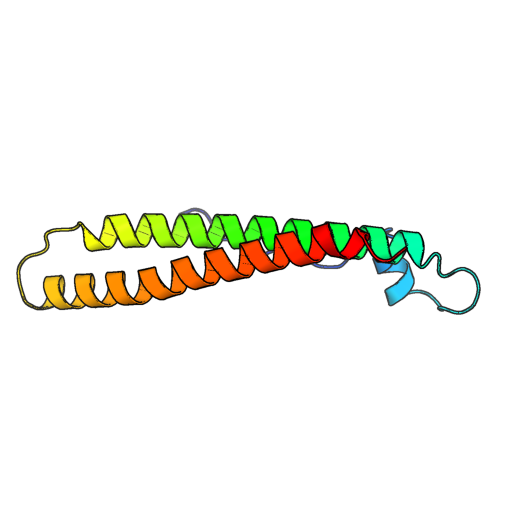 85 THR A N 1
ATOM 602 C CA . THR A 1 85 ? -10.496 1.269 3.585 1.00 90.25 85 THR A CA 1
ATOM 603 C C . THR A 1 85 ? -9.303 1.831 2.803 1.00 90.25 85 THR A C 1
ATOM 605 O O . THR A 1 85 ? -9.153 1.558 1.610 1.00 90.25 85 THR A O 1
ATOM 608 N N . LEU A 1 86 ? -8.418 2.573 3.479 1.00 90.25 86 LEU A N 1
ATOM 609 C CA . LEU A 1 86 ? -7.191 3.108 2.881 1.00 90.25 86 LEU A CA 1
ATOM 610 C C . LEU A 1 86 ? -6.202 1.993 2.517 1.00 90.25 86 LEU A C 1
ATOM 612 O O . LEU A 1 86 ? -5.625 2.023 1.431 1.00 90.25 86 LEU A O 1
ATOM 616 N N . ALA A 1 87 ? -6.034 0.990 3.385 1.00 87.06 87 ALA A N 1
ATOM 617 C CA . ALA A 1 87 ? -5.165 -0.158 3.123 1.00 87.06 87 ALA A CA 1
ATOM 618 C C . ALA A 1 87 ? -5.648 -0.978 1.912 1.00 87.06 87 ALA A C 1
ATOM 620 O O . ALA A 1 87 ? -4.855 -1.328 1.039 1.00 87.06 87 ALA A O 1
ATOM 621 N N . GLU A 1 88 ? -6.955 -1.219 1.799 1.00 87.88 88 GLU A N 1
ATOM 622 C CA . GLU A 1 88 ? -7.550 -1.898 0.642 1.00 87.88 88 GLU A CA 1
ATOM 623 C C . GLU A 1 88 ? -7.408 -1.084 -0.650 1.00 87.88 88 GLU A C 1
ATOM 625 O O . GLU A 1 88 ? -7.183 -1.647 -1.724 1.00 87.88 88 GLU A O 1
ATOM 630 N N . GLN A 1 89 ? -7.512 0.245 -0.573 1.00 90.06 89 GLN A N 1
ATOM 631 C CA . GLN A 1 89 ? -7.269 1.110 -1.725 1.00 90.06 89 GLN A CA 1
ATOM 632 C C . GLN A 1 89 ? -5.796 1.091 -2.151 1.00 90.06 89 GLN A C 1
ATOM 634 O O . GLN A 1 89 ? -5.513 0.993 -3.343 1.00 90.06 89 GLN A O 1
ATOM 639 N N .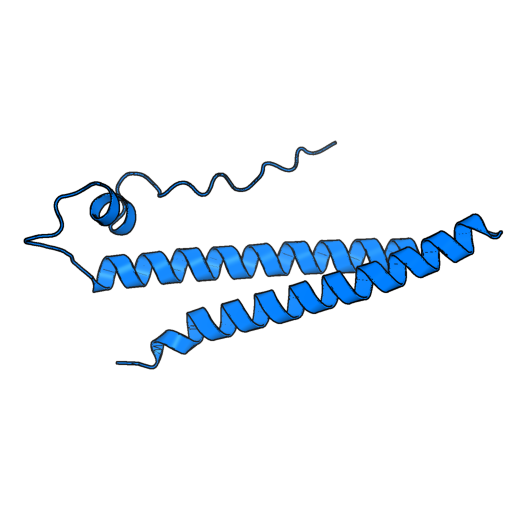 ALA A 1 90 ? -4.862 1.114 -1.198 1.00 84.00 90 ALA A N 1
ATOM 640 C CA . ALA A 1 90 ? -3.437 0.963 -1.477 1.00 84.00 90 ALA A CA 1
ATOM 641 C C . ALA A 1 90 ? -3.130 -0.393 -2.132 1.00 84.00 90 ALA A C 1
ATOM 643 O O . ALA A 1 90 ? -2.370 -0.444 -3.096 1.00 84.00 90 ALA A O 1
ATOM 644 N N . GLN A 1 91 ? -3.775 -1.470 -1.670 1.00 85.06 91 GLN A N 1
ATOM 645 C CA . GLN A 1 91 ? -3.654 -2.797 -2.274 1.00 85.06 91 GLN A CA 1
ATOM 646 C C . GLN A 1 91 ? -4.123 -2.800 -3.735 1.00 85.06 91 GLN A C 1
ATOM 648 O O . GLN A 1 91 ? -3.414 -3.317 -4.597 1.00 85.06 91 GLN A O 1
ATOM 653 N N . ARG A 1 92 ? -5.295 -2.216 -4.027 1.00 85.56 92 ARG A N 1
ATOM 654 C CA . ARG A 1 92 ? -5.812 -2.106 -5.403 1.00 85.56 92 ARG A CA 1
ATOM 655 C C . ARG A 1 92 ? -4.863 -1.308 -6.295 1.00 85.56 92 ARG A C 1
ATOM 657 O O . ARG A 1 92 ? -4.470 -1.800 -7.343 1.00 85.56 92 ARG A O 1
ATOM 664 N N . ASN A 1 93 ? -4.405 -0.145 -5.838 1.00 86.00 93 ASN A N 1
ATOM 665 C CA . ASN A 1 93 ? -3.496 0.700 -6.613 1.00 86.00 93 ASN A CA 1
ATOM 666 C C . ASN A 1 93 ? -2.136 0.024 -6.871 1.00 86.00 93 ASN A C 1
ATOM 668 O O . ASN A 1 93 ? -1.575 0.165 -7.955 1.00 86.00 93 ASN A O 1
ATOM 672 N N . ALA A 1 94 ? -1.597 -0.714 -5.894 1.00 80.38 94 ALA A N 1
ATOM 673 C CA . ALA A 1 94 ? -0.356 -1.470 -6.064 1.00 80.38 94 ALA A CA 1
ATOM 674 C C . ALA A 1 94 ? -0.526 -2.627 -7.064 1.00 80.38 94 ALA A C 1
ATOM 676 O O . ALA A 1 94 ? 0.362 -2.874 -7.883 1.00 80.38 94 ALA A O 1
ATOM 677 N N . HIS A 1 95 ? -1.685 -3.290 -7.041 1.00 82.00 95 HIS A N 1
ATOM 678 C CA . HIS A 1 9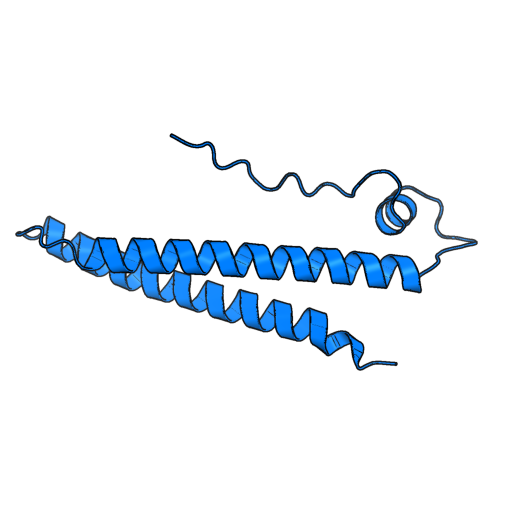5 ? -2.040 -4.305 -8.025 1.00 82.00 95 HIS A CA 1
ATOM 679 C C . HIS A 1 95 ? -2.168 -3.710 -9.434 1.00 82.00 95 HIS A C 1
ATOM 681 O O . HIS A 1 95 ? -1.527 -4.208 -10.356 1.00 82.00 95 HIS A O 1
ATOM 687 N N . ASP A 1 96 ? -2.909 -2.613 -9.592 1.00 84.31 96 ASP A N 1
ATOM 688 C CA . ASP A 1 9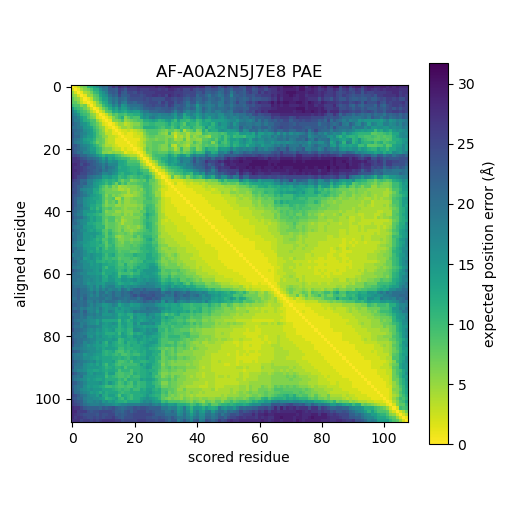6 ? -3.085 -1.925 -10.877 1.00 84.31 96 ASP A CA 1
ATOM 689 C C . ASP A 1 96 ? -1.745 -1.442 -11.442 1.00 84.31 96 ASP A C 1
ATOM 691 O O . ASP A 1 96 ? -1.484 -1.588 -12.636 1.00 84.31 96 ASP A O 1
ATOM 695 N N . LEU A 1 97 ? -0.849 -0.941 -10.584 1.00 77.75 97 LEU A N 1
ATOM 696 C CA . LEU A 1 97 ? 0.513 -0.584 -10.973 1.00 77.75 97 LEU A CA 1
ATOM 697 C C . LEU A 1 97 ? 1.301 -1.808 -11.458 1.00 77.75 97 LEU A C 1
ATOM 699 O O . LEU A 1 97 ? 1.985 -1.724 -12.476 1.00 77.75 97 LEU A O 1
ATOM 703 N N . SER A 1 98 ? 1.196 -2.949 -10.769 1.00 74.88 98 SER A N 1
ATOM 704 C CA . SER A 1 98 ? 1.835 -4.199 -11.199 1.00 74.88 98 SER A CA 1
ATOM 705 C C . SER A 1 98 ? 1.312 -4.653 -12.565 1.00 74.88 98 SER A C 1
ATOM 707 O O . SER A 1 98 ? 2.103 -4.965 -13.457 1.00 74.88 98 SER A O 1
ATOM 709 N N . VAL A 1 99 ? -0.010 -4.630 -12.761 1.00 79.81 99 VAL A N 1
ATOM 710 C CA . VAL A 1 99 ? -0.655 -4.967 -14.037 1.00 79.81 99 VAL A CA 1
ATOM 711 C C . VAL A 1 99 ? -0.224 -3.999 -15.132 1.00 79.81 99 VAL A C 1
ATOM 713 O O . VAL A 1 99 ? 0.104 -4.440 -16.228 1.00 79.81 99 VAL A O 1
ATOM 716 N N . PHE A 1 100 ? -0.157 -2.699 -14.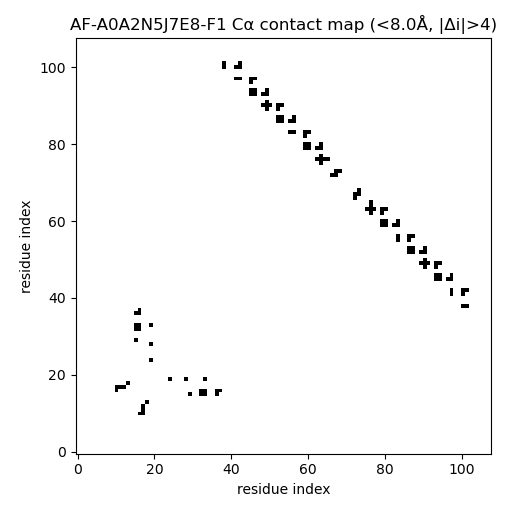850 1.00 78.88 100 PHE A N 1
ATOM 717 C CA . PHE A 1 100 ? 0.299 -1.698 -15.808 1.00 78.88 100 PHE A CA 1
ATOM 718 C C . PHE A 1 100 ? 1.762 -1.918 -16.202 1.00 78.88 100 PHE A C 1
ATOM 720 O O . PHE A 1 100 ? 2.070 -1.972 -17.389 1.00 78.88 100 PHE A O 1
ATOM 727 N N . VAL A 1 101 ? 2.668 -2.101 -15.240 1.00 73.00 101 VAL A N 1
ATOM 728 C CA . VAL A 1 101 ? 4.102 -2.322 -15.500 1.00 73.00 101 VAL A CA 1
ATOM 729 C C . VAL A 1 101 ? 4.329 -3.599 -16.312 1.00 73.00 101 VAL A C 1
ATOM 731 O O . VAL A 1 101 ? 5.114 -3.588 -17.261 1.00 73.00 101 VAL A O 1
ATOM 734 N N . ASN A 1 102 ? 3.605 -4.672 -15.985 1.00 68.94 102 ASN A N 1
ATOM 735 C CA . ASN A 1 102 ? 3.708 -5.957 -16.675 1.00 68.94 102 ASN A CA 1
ATOM 736 C C . ASN A 1 102 ? 2.975 -5.968 -18.032 1.00 68.94 102 ASN A C 1
ATOM 738 O O . ASN A 1 102 ? 3.434 -6.604 -18.977 1.00 68.94 102 ASN A O 1
ATOM 742 N N . GLY A 1 103 ? 1.869 -5.231 -18.161 1.00 61.88 103 GLY A N 1
ATOM 743 C CA . GLY A 1 103 ? 1.069 -5.096 -19.384 1.00 61.88 103 GLY A CA 1
ATOM 744 C C . GLY A 1 103 ? 1.643 -4.098 -20.396 1.00 61.88 103 GLY A C 1
ATOM 745 O O . GLY A 1 103 ? 1.456 -4.255 -21.601 1.00 61.88 103 GLY A O 1
ATOM 746 N N . SER A 1 104 ? 2.441 -3.127 -19.941 1.00 53.25 104 SER A N 1
ATOM 747 C CA . SER A 1 104 ? 3.153 -2.154 -20.792 1.00 53.25 104 SER A CA 1
ATOM 748 C C . SER A 1 104 ? 4.278 -2.776 -21.635 1.00 53.25 104 SER A C 1
ATOM 750 O O . SER A 1 104 ? 5.006 -2.062 -22.323 1.00 53.25 104 SER A O 1
ATOM 752 N N . GLY A 1 105 ? 4.434 -4.103 -21.603 1.00 45.41 105 GLY A N 1
ATOM 753 C CA . GLY A 1 105 ? 5.212 -4.878 -22.570 1.00 45.41 105 GLY A CA 1
ATOM 754 C C . GLY A 1 105 ? 4.546 -5.036 -23.946 1.00 45.41 105 GLY A C 1
ATOM 755 O O . GLY A 1 105 ? 5.198 -5.543 -24.849 1.00 45.41 105 GLY A O 1
ATOM 756 N N . ALA A 1 106 ? 3.291 -4.599 -24.125 1.00 39.25 106 ALA A N 1
ATOM 757 C CA . ALA A 1 106 ? 2.542 -4.736 -25.383 1.00 39.25 106 ALA A CA 1
ATOM 758 C C . ALA A 1 106 ? 2.736 -3.594 -26.404 1.00 39.25 106 ALA A C 1
ATOM 760 O O . ALA A 1 106 ? 2.103 -3.612 -27.457 1.00 39.25 106 ALA A O 1
ATOM 761 N N . VAL A 1 107 ? 3.601 -2.614 -26.133 1.00 37.47 107 VAL A N 1
ATOM 762 C CA . VAL A 1 107 ? 4.077 -1.679 -27.167 1.00 37.47 107 VAL A CA 1
ATOM 763 C C . VAL A 1 107 ? 5.446 -2.147 -27.654 1.00 37.47 107 VAL A C 1
ATOM 765 O O . VAL A 1 107 ? 6.481 -1.839 -27.059 1.00 37.47 107 VAL A O 1
ATOM 768 N N . ALA A 1 108 ? 5.380 -3.000 -28.677 1.00 36.16 108 ALA A N 1
ATOM 769 C CA . ALA A 1 108 ? 6.465 -3.319 -29.597 1.00 36.16 108 ALA A CA 1
ATOM 770 C C . ALA A 1 108 ? 6.746 -2.134 -30.532 1.00 36.16 108 ALA A C 1
ATOM 772 O O . ALA A 1 108 ? 5.790 -1.372 -30.811 1.00 36.16 108 ALA A O 1
#

Foldseek 3Di:
DDDPDPDPPDPDPPALLNCCVVHDPPDDNPVVRNLVVVLVVQLVVLVVQLVVLVVLLVVLVVQLPDPDDDPVSVVSNVVSVVVSVVSVVSNVVSVVSNCCSVVVVPPD

Solvent-accessible surface area (backbone atoms only — not comparable to full-atom values): 6103 Å² total; per-residue (Å²): 137,83,80,83,74,73,82,84,80,64,76,58,87,89,37,61,52,36,45,59,77,76,42,86,76,79,84,76,73,55,57,68,56,28,50,51,49,52,43,50,51,51,39,50,50,21,52,51,46,27,53,53,20,49,54,49,28,51,53,25,53,56,56,43,66,57,87,51,82,58,72,69,32,53,52,49,32,51,51,27,52,57,51,27,55,52,25,51,50,46,24,50,54,21,46,52,49,28,50,47,56,65,54,63,69,74,73,123

Secondary structure (DSSP, 8-state):
---------PPPTTSHHHHHHHS-TTS---HHHHHHHHHHHHHHHHHHHHHHHHHHHHHHHHHHT----SHHHHHHHHHHHHHHHHHHHHHHHHHHHHHHHHHGGG--

Mean predicted aligned error: 11.37 Å

Radius of gyration: 20.26 Å; Cα contacts (8 Å, |Δi|>4): 70; chains: 1; bounding box: 45×18×56 Å

Sequence (108 aa):
MNAFTPYASGPIPGTPLYQAIHGNAASSCNCGAVLAESRSLLSSLAASSTAIAQD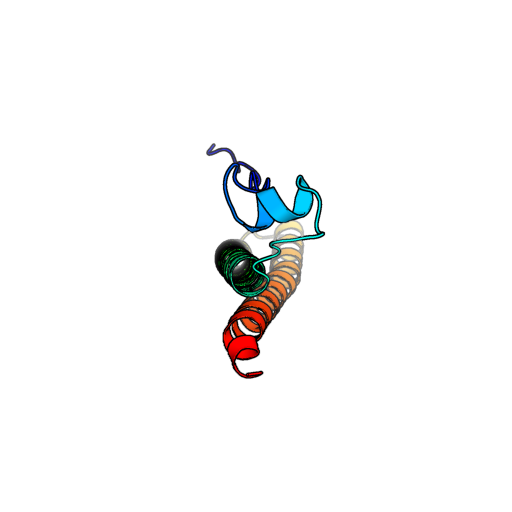AAQALRMASALSWDGTAGELFRQEARQTLTLAEQAQRNAHDLSVFVNGSGAVA

Organism: NCBI:txid2020964

pLDDT: mean 74.1, std 16.86, range [33.41, 92.31]